Protein AF-A0A1A8NK43-F1 (afdb_monomer_lite)

Secondary structure (DSSP, 8-state):
-----------PPP--PPP-S----EESSS-------TTPPTT-------EE--SSS---------SS--HHHHTT----

Organism: NCBI:txid704102

pLDDT: mean 89.38, std 8.72, range [48.44, 97.44]

Sequence (80 aa):
DGAVDPRRSLLTLSITVLDVDDNSPIFSKQSYNINLPENSPKNTVILQLKATDADLISNLTYRIRAEGLDPEILQLFHID

Foldseek 3Di:
DDDDDDDDDDDDDDDDDDWDQPWDKDKPDPDDDFDDDPPDDQPPDGDDTDIDTPTPDDDDDDDDDDDPDDPVVVVSDDDD

Structure (mmCIF, N/CA/C/O backbone):
data_AF-A0A1A8NK43-F1
#
_entry.id   AF-A0A1A8NK43-F1
#
loop_
_atom_site.group_PDB
_atom_site.id
_atom_site.type_symbol
_atom_site.label_atom_id
_atom_site.label_alt_id
_atom_site.label_comp_id
_atom_site.label_asym_id
_atom_site.label_entity_id
_atom_site.label_seq_id
_atom_site.pdbx_PDB_ins_code
_atom_site.Cartn_x
_atom_site.Cartn_y
_atom_site.Cartn_z
_atom_site.occupancy
_atom_site.B_iso_or_equiv
_atom_site.auth_seq_id
_atom_site.auth_comp_id
_atom_site.auth_asym_id
_atom_site.auth_atom_id
_atom_site.pdbx_PDB_model_num
ATOM 1 N N . ASP A 1 1 ? 35.532 -4.522 -66.949 1.00 48.44 1 ASP A N 1
ATOM 2 C CA . ASP A 1 1 ? 35.563 -3.603 -65.791 1.00 48.44 1 ASP A CA 1
ATOM 3 C C . ASP A 1 1 ? 34.234 -3.709 -65.037 1.00 48.44 1 ASP A C 1
ATOM 5 O O . ASP A 1 1 ? 33.291 -2.980 -65.260 1.00 48.44 1 ASP A O 1
ATOM 9 N N . GLY A 1 2 ? 34.034 -4.772 -64.264 1.00 59.31 2 GLY A N 1
ATOM 10 C CA . GLY A 1 2 ? 34.245 -4.673 -62.817 1.00 59.31 2 GLY A CA 1
ATOM 11 C C . GLY A 1 2 ? 32.957 -4.249 -62.100 1.00 59.31 2 GLY A C 1
ATOM 12 O O . GLY A 1 2 ? 32.904 -3.165 -61.532 1.00 59.31 2 GLY A O 1
ATOM 13 N N . ALA A 1 3 ? 31.914 -5.087 -62.152 1.00 61.59 3 ALA A N 1
ATOM 14 C CA . ALA A 1 3 ? 30.682 -4.850 -61.405 1.00 61.59 3 ALA A CA 1
ATOM 15 C C . ALA A 1 3 ? 30.984 -4.891 -59.897 1.00 61.59 3 ALA A C 1
ATOM 17 O O . ALA A 1 3 ? 31.429 -5.911 -59.370 1.00 61.59 3 ALA A O 1
ATOM 18 N N . VAL A 1 4 ? 30.797 -3.759 -59.221 1.00 70.44 4 VAL A N 1
ATOM 19 C CA . VAL A 1 4 ? 31.000 -3.634 -57.777 1.00 70.44 4 VAL A CA 1
ATOM 20 C C . VAL A 1 4 ? 29.724 -4.097 -57.085 1.00 70.44 4 VAL A C 1
ATOM 22 O O . VAL A 1 4 ? 28.696 -3.429 -57.161 1.00 70.44 4 VAL A O 1
ATOM 25 N N . ASP A 1 5 ? 29.792 -5.251 -56.432 1.00 72.00 5 ASP A N 1
ATOM 26 C CA . ASP A 1 5 ? 28.685 -5.806 -55.657 1.00 72.00 5 ASP A CA 1
ATOM 27 C C . ASP A 1 5 ? 28.637 -5.115 -54.276 1.00 72.00 5 ASP A C 1
ATOM 29 O O . ASP A 1 5 ? 29.636 -5.160 -53.538 1.00 72.00 5 ASP A O 1
ATOM 33 N N . PRO A 1 6 ? 27.553 -4.411 -53.900 1.00 73.56 6 PRO A N 1
ATOM 34 C CA . PRO A 1 6 ? 27.499 -3.695 -52.633 1.00 73.56 6 PRO A CA 1
ATOM 35 C C . PRO A 1 6 ? 27.449 -4.684 -51.463 1.00 73.56 6 PRO A C 1
ATOM 37 O O . PRO A 1 6 ? 26.445 -5.347 -51.209 1.00 73.56 6 PRO A O 1
ATOM 40 N N . ARG A 1 7 ? 28.540 -4.760 -50.695 1.00 79.88 7 ARG A N 1
ATOM 41 C CA . ARG A 1 7 ? 28.609 -5.603 -49.496 1.00 79.88 7 ARG A CA 1
ATOM 42 C C . ARG A 1 7 ? 27.727 -5.013 -48.397 1.00 79.88 7 ARG A C 1
ATOM 44 O O . ARG A 1 7 ? 27.974 -3.904 -47.929 1.00 79.88 7 ARG A O 1
ATOM 51 N N . ARG A 1 8 ? 26.724 -5.772 -47.954 1.00 79.56 8 ARG A N 1
ATOM 52 C CA . ARG A 1 8 ? 25.918 -5.463 -46.764 1.00 79.56 8 ARG A CA 1
ATOM 53 C C . ARG A 1 8 ? 26.247 -6.475 -45.672 1.00 79.56 8 ARG A C 1
ATOM 55 O O . ARG A 1 8 ? 26.304 -7.670 -45.939 1.00 79.56 8 ARG A O 1
ATOM 62 N N . SER A 1 9 ? 26.451 -5.987 -44.454 1.00 82.38 9 SER A N 1
ATOM 63 C CA . SER A 1 9 ? 26.553 -6.806 -43.246 1.00 82.38 9 SER A CA 1
ATOM 64 C C . SER A 1 9 ? 25.472 -6.346 -42.278 1.00 82.38 9 SER A C 1
ATOM 66 O O . SER A 1 9 ? 25.275 -5.143 -42.104 1.00 82.38 9 SER A O 1
ATOM 68 N N . LEU A 1 10 ? 24.742 -7.295 -41.701 1.00 85.06 10 LEU A N 1
ATOM 69 C CA . LEU A 1 10 ? 23.683 -7.044 -40.732 1.00 85.06 10 LEU A CA 1
ATOM 70 C C . LEU A 1 10 ? 24.120 -7.641 -39.396 1.00 85.06 10 LEU A C 1
ATOM 72 O O . LEU A 1 10 ? 24.485 -8.813 -39.330 1.00 85.06 10 LEU A O 1
ATOM 76 N N . LEU A 1 11 ? 24.075 -6.832 -38.341 1.00 89.56 11 LEU A N 1
ATOM 77 C CA . LEU A 1 11 ? 24.300 -7.257 -36.964 1.00 89.56 11 LEU A CA 1
ATOM 78 C C . LEU A 1 11 ? 22.993 -7.080 -36.194 1.00 89.56 11 LEU A C 1
ATOM 80 O O . LEU A 1 11 ? 22.360 -6.029 -36.285 1.00 89.56 11 LEU A O 1
ATOM 84 N N . THR A 1 12 ? 22.602 -8.094 -35.426 1.00 91.62 12 THR A N 1
ATOM 85 C CA . THR A 1 12 ? 21.480 -7.965 -34.491 1.00 91.62 12 THR A CA 1
ATOM 86 C C . THR A 1 12 ? 22.004 -7.393 -33.182 1.00 91.62 12 THR A C 1
ATOM 88 O O . THR A 1 12 ? 22.866 -7.997 -32.547 1.00 91.62 12 THR A O 1
ATOM 91 N N . LEU A 1 13 ? 21.488 -6.231 -32.788 1.00 92.38 13 LEU A N 1
ATOM 92 C CA . LEU A 1 13 ? 21.760 -5.615 -31.495 1.00 92.38 13 LEU A CA 1
ATOM 93 C C . LEU A 1 13 ? 20.556 -5.844 -30.581 1.00 92.38 13 LEU A C 1
ATOM 95 O O . LEU A 1 13 ? 19.442 -5.459 -30.926 1.00 92.38 13 LEU A O 1
ATOM 99 N N . SER A 1 14 ? 20.786 -6.447 -29.417 1.00 94.44 14 SER A N 1
ATOM 100 C CA . SER A 1 14 ? 19.773 -6.521 -28.365 1.00 94.44 14 SER A CA 1
ATOM 101 C C . SER A 1 14 ? 19.914 -5.311 -27.454 1.00 94.44 14 SER A C 1
ATOM 103 O O . SER A 1 14 ? 20.981 -5.094 -26.882 1.00 94.44 14 SER A O 1
ATOM 105 N N . ILE A 1 15 ? 18.841 -4.538 -27.313 1.00 93.44 15 ILE A N 1
ATOM 106 C CA . ILE A 1 15 ? 18.755 -3.420 -26.373 1.00 93.44 15 ILE A CA 1
ATOM 107 C C . ILE A 1 15 ? 17.744 -3.810 -25.301 1.00 93.44 15 ILE A C 1
ATOM 109 O O . ILE A 1 15 ? 16.606 -4.144 -25.623 1.00 93.44 15 ILE A O 1
ATOM 113 N N . THR A 1 16 ? 18.162 -3.754 -24.039 1.00 94.06 16 THR A N 1
ATOM 114 C CA . THR A 1 16 ? 17.287 -3.979 -22.885 1.00 94.06 16 THR A CA 1
ATOM 115 C C . THR A 1 16 ? 17.082 -2.656 -22.169 1.00 94.06 16 THR A C 1
ATOM 117 O O . THR A 1 16 ? 18.055 -1.997 -21.805 1.00 94.06 16 THR A O 1
ATOM 120 N N . VAL A 1 17 ? 15.824 -2.273 -21.965 1.00 92.38 17 VAL A N 1
ATOM 121 C CA . VAL A 1 17 ? 15.474 -1.137 -21.108 1.00 92.38 17 VAL A CA 1
ATOM 122 C C . VAL A 1 17 ? 15.401 -1.643 -19.672 1.00 92.38 17 VAL A C 1
ATOM 124 O O . VAL A 1 17 ? 14.764 -2.664 -19.416 1.00 92.38 17 VAL A O 1
ATOM 127 N N . LEU A 1 18 ? 16.100 -0.963 -18.766 1.00 93.62 18 LEU A N 1
ATOM 128 C CA . LEU A 1 18 ? 16.053 -1.254 -17.338 1.00 93.62 18 LEU A CA 1
ATOM 129 C C . LEU A 1 18 ? 14.981 -0.388 -16.684 1.00 93.62 18 LEU A C 1
ATOM 131 O O . LEU A 1 18 ? 14.849 0.786 -17.026 1.00 93.62 18 LEU A O 1
ATOM 135 N N . ASP A 1 19 ? 14.251 -0.995 -15.759 1.00 92.00 19 ASP A N 1
ATOM 136 C CA . ASP A 1 19 ? 13.295 -0.309 -14.898 1.00 92.00 19 ASP A CA 1
ATOM 137 C C . ASP A 1 19 ? 14.019 0.663 -13.955 1.00 92.00 19 ASP A C 1
ATOM 139 O O . ASP A 1 19 ? 15.148 0.399 -13.522 1.00 92.00 19 ASP A O 1
ATOM 143 N N . VAL A 1 20 ? 13.372 1.782 -13.647 1.00 93.94 20 VAL A N 1
ATOM 144 C CA . VAL A 1 20 ? 13.810 2.762 -12.649 1.00 93.94 20 VAL A CA 1
ATOM 145 C C . VAL A 1 20 ? 12.633 3.050 -11.726 1.00 93.94 20 VAL A C 1
ATOM 147 O O . VAL A 1 20 ? 11.505 3.061 -12.187 1.00 93.94 20 VAL A O 1
ATOM 150 N N . ASP A 1 21 ? 12.913 3.292 -10.447 1.00 92.44 21 ASP A N 1
ATOM 151 C CA . ASP A 1 21 ? 11.919 3.668 -9.427 1.00 92.44 21 ASP A CA 1
ATOM 152 C C . ASP A 1 21 ? 11.475 5.123 -9.666 1.00 92.44 21 ASP A C 1
ATOM 154 O O . ASP A 1 21 ? 12.017 6.069 -9.082 1.00 92.44 21 ASP A O 1
ATOM 158 N N . ASP A 1 22 ? 10.606 5.311 -10.663 1.00 94.38 22 ASP A N 1
ATOM 159 C CA . ASP A 1 22 ? 10.075 6.609 -11.092 1.00 94.38 22 ASP A CA 1
ATOM 160 C C . ASP A 1 22 ? 8.561 6.740 -10.911 1.00 94.38 22 ASP A C 1
ATOM 162 O O . ASP A 1 22 ? 7.998 7.820 -11.138 1.00 94.38 22 ASP A O 1
ATOM 166 N N . ASN A 1 23 ? 7.907 5.682 -10.437 1.00 94.94 23 A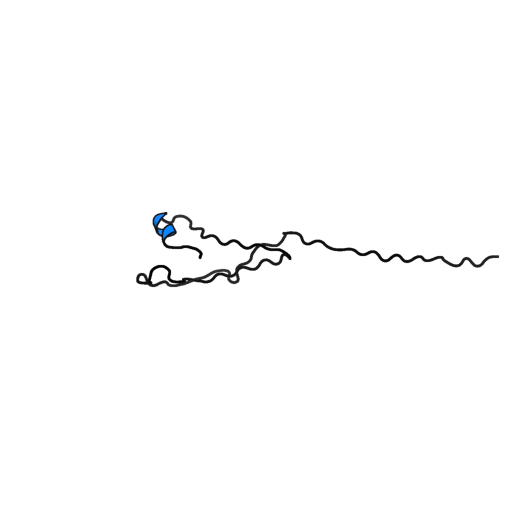SN A N 1
ATOM 167 C CA . ASN A 1 23 ? 6.518 5.713 -10.030 1.00 94.94 23 ASN A CA 1
ATOM 168 C C . ASN A 1 23 ? 6.418 5.941 -8.517 1.00 94.94 23 ASN A C 1
ATOM 170 O O . ASN A 1 23 ? 7.390 6.067 -7.779 1.00 94.94 23 ASN A O 1
ATOM 174 N N . SER A 1 24 ? 5.210 6.203 -8.041 1.00 95.00 24 SER A N 1
ATOM 175 C CA . SER A 1 24 ? 4.965 6.352 -6.610 1.00 95.00 24 SER A CA 1
ATOM 176 C C . SER A 1 24 ? 3.690 5.616 -6.255 1.00 95.00 24 SER A C 1
ATOM 178 O O . SER A 1 24 ? 2.768 5.584 -7.077 1.00 95.00 24 SER A O 1
ATOM 180 N N . PRO A 1 25 ? 3.557 5.100 -5.021 1.00 96.81 25 PRO A N 1
ATOM 181 C CA . PRO A 1 25 ? 2.370 4.357 -4.648 1.00 96.81 25 PRO A CA 1
ATOM 182 C C . PRO A 1 25 ? 1.112 5.224 -4.705 1.00 96.81 25 PRO A C 1
ATOM 184 O O . PRO A 1 25 ? 1.036 6.289 -4.087 1.00 96.81 25 PRO A O 1
ATOM 187 N N . ILE A 1 26 ? 0.080 4.728 -5.383 1.00 96.62 26 ILE A N 1
ATOM 188 C CA . ILE A 1 26 ? -1.219 5.396 -5.503 1.00 96.62 26 ILE A CA 1
ATOM 189 C C . ILE A 1 26 ? -2.276 4.580 -4.766 1.00 96.62 26 ILE A C 1
ATOM 191 O O . ILE A 1 26 ? -2.471 3.397 -5.043 1.00 96.62 26 ILE A O 1
ATOM 195 N N . PHE A 1 27 ? -2.999 5.213 -3.839 1.00 97.44 27 PHE A N 1
ATOM 196 C CA . PHE A 1 27 ? -4.144 4.591 -3.173 1.00 97.44 27 PHE A CA 1
ATOM 197 C C . PHE A 1 27 ? -5.316 4.374 -4.138 1.00 97.44 27 PHE A C 1
ATOM 199 O O . PHE A 1 27 ? -5.610 5.212 -4.984 1.00 97.44 27 PHE A O 1
ATOM 206 N N . SER A 1 28 ? -6.072 3.292 -3.932 1.00 96.88 28 SER A N 1
ATOM 207 C CA . SER A 1 28 ? -7.236 2.945 -4.766 1.00 96.88 28 SER A CA 1
ATOM 208 C C . SER A 1 28 ? -8.366 3.986 -4.763 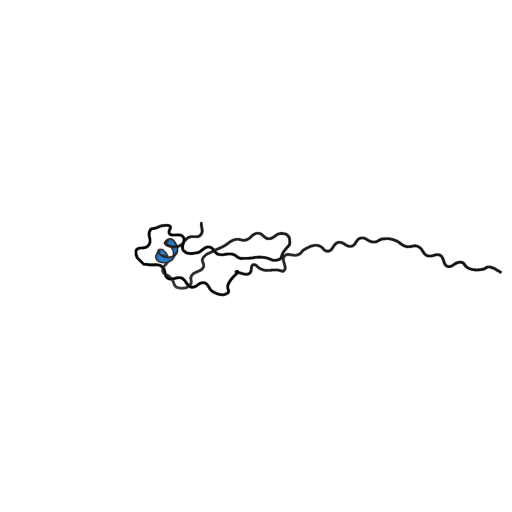1.00 96.88 28 SER A C 1
ATOM 210 O O . SER A 1 28 ? -9.208 3.990 -5.659 1.00 96.88 28 SER A O 1
ATOM 212 N N . LYS A 1 29 ? -8.399 4.862 -3.751 1.00 96.38 29 LYS A N 1
ATOM 213 C CA . LYS A 1 29 ? -9.336 5.980 -3.617 1.00 96.38 29 LYS A CA 1
ATOM 214 C C . LYS A 1 29 ? -8.591 7.218 -3.141 1.00 96.38 29 LYS A C 1
ATOM 216 O O . LYS A 1 29 ? -7.658 7.112 -2.348 1.00 96.38 29 LYS A O 1
ATOM 221 N N . GLN A 1 30 ? -9.075 8.384 -3.566 1.00 95.00 30 GLN A N 1
ATOM 222 C CA . GLN A 1 30 ? -8.558 9.681 -3.127 1.00 95.00 30 GLN A CA 1
ATOM 223 C C . GLN A 1 30 ? -8.879 9.973 -1.654 1.00 95.00 30 GLN A C 1
ATOM 225 O O . GLN A 1 30 ? -8.104 10.634 -0.970 1.00 95.00 30 GLN A O 1
ATOM 230 N N . SER A 1 31 ? -10.016 9.481 -1.159 1.00 95.75 31 SER A N 1
ATOM 231 C CA . SER A 1 31 ? -10.421 9.615 0.237 1.00 95.75 31 SER A CA 1
ATOM 232 C C . SER A 1 31 ? -11.197 8.389 0.710 1.00 95.75 31 SER A C 1
ATOM 234 O O . SER A 1 31 ? -11.869 7.702 -0.068 1.00 95.75 31 SER A O 1
ATOM 236 N N . TYR A 1 32 ? -11.091 8.116 2.008 1.00 94.00 32 TYR A N 1
ATOM 237 C CA . TYR A 1 32 ? -11.817 7.055 2.693 1.00 94.00 32 TYR A CA 1
ATOM 238 C C . TYR A 1 32 ? -12.561 7.692 3.863 1.00 94.00 32 TYR A C 1
ATOM 240 O O . TYR A 1 32 ? -11.936 8.259 4.753 1.00 94.00 32 TYR A O 1
ATOM 248 N N . ASN A 1 33 ? -13.890 7.617 3.842 1.00 95.00 33 ASN A N 1
ATOM 249 C CA . ASN A 1 33 ? -14.743 8.111 4.919 1.00 95.00 33 ASN A CA 1
ATOM 250 C C . ASN A 1 33 ? -15.447 6.920 5.554 1.00 95.00 33 ASN A C 1
ATOM 252 O O . ASN A 1 33 ? -16.086 6.138 4.845 1.00 95.00 33 ASN A O 1
ATOM 256 N N . ILE A 1 34 ? -15.320 6.782 6.870 1.00 92.75 34 ILE A N 1
ATOM 257 C CA . ILE A 1 34 ? -15.966 5.720 7.637 1.00 92.75 34 ILE A CA 1
ATOM 258 C C . ILE A 1 34 ? -16.602 6.322 8.886 1.00 92.75 34 ILE A C 1
ATOM 260 O O . ILE A 1 34 ? -16.066 7.272 9.451 1.00 92.75 34 ILE A O 1
ATOM 264 N N . ASN A 1 35 ? -17.694 5.718 9.349 1.00 94.44 35 ASN A N 1
ATOM 265 C CA . ASN A 1 35 ? -18.272 6.016 10.654 1.00 94.44 35 ASN A CA 1
ATOM 266 C C . ASN A 1 35 ? -18.021 4.819 11.569 1.00 94.44 35 ASN A C 1
ATOM 268 O O . ASN A 1 35 ? -18.458 3.711 11.256 1.00 94.44 35 ASN A O 1
ATOM 272 N N . LEU A 1 36 ? -17.332 5.045 12.685 1.00 92.69 36 LEU A N 1
ATOM 273 C CA . LEU A 1 36 ? -17.058 4.023 13.689 1.00 92.69 36 LEU A CA 1
ATOM 274 C C . LEU A 1 36 ? -17.888 4.318 14.947 1.00 92.69 36 LEU A C 1
ATOM 276 O O . LEU A 1 36 ? -17.716 5.388 15.531 1.00 92.69 36 LEU A O 1
ATOM 280 N N . PRO A 1 37 ? -18.780 3.411 15.378 1.00 94.56 37 PRO A N 1
ATOM 281 C CA . PRO A 1 37 ? -19.474 3.555 16.652 1.00 94.56 37 PRO A CA 1
ATOM 282 C C . PRO A 1 37 ? -18.489 3.610 17.824 1.00 94.56 37 PRO A C 1
ATOM 284 O O . PRO A 1 37 ? -17.550 2.817 17.883 1.00 94.56 37 PRO A O 1
ATOM 287 N N . GLU A 1 38 ? -18.727 4.497 18.788 1.00 91.00 38 GLU A N 1
ATOM 288 C CA . GLU A 1 38 ? -17.868 4.665 19.974 1.00 91.00 38 GLU A CA 1
ATOM 289 C C . GLU A 1 38 ? -17.762 3.401 20.842 1.00 91.00 38 GLU A C 1
ATOM 291 O O . GLU A 1 38 ? -16.769 3.190 21.532 1.00 91.00 38 GLU A O 1
ATOM 296 N N . ASN A 1 39 ? -18.773 2.533 20.778 1.00 94.56 39 ASN A N 1
ATOM 297 C CA . ASN A 1 39 ? -18.837 1.267 21.502 1.00 94.56 39 ASN A CA 1
ATOM 298 C C . ASN A 1 39 ? -18.251 0.085 20.709 1.00 94.56 39 ASN A C 1
ATOM 300 O O . ASN A 1 39 ? -18.458 -1.070 21.092 1.00 94.56 39 ASN A O 1
ATOM 304 N N . SER A 1 40 ? -17.546 0.352 19.605 1.00 94.19 40 SER A N 1
ATOM 305 C CA . SER A 1 40 ? -16.880 -0.692 18.825 1.00 94.19 40 SER A CA 1
ATOM 306 C C . SER A 1 40 ? -15.831 -1.418 19.679 1.00 94.19 40 SER A C 1
ATOM 308 O O . 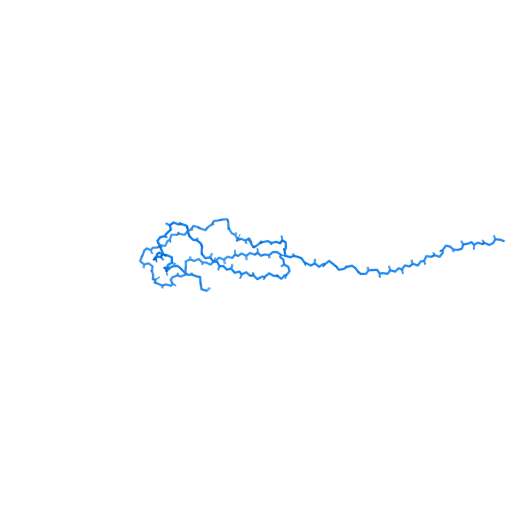SER A 1 40 ? -15.077 -0.769 20.410 1.00 94.19 40 SER A O 1
ATOM 310 N N . PRO A 1 41 ? -15.738 -2.758 19.603 1.00 94.25 41 PRO A N 1
ATOM 311 C CA . PRO A 1 41 ? -14.723 -3.512 20.330 1.00 94.25 41 PRO A CA 1
ATOM 312 C C . PRO A 1 41 ? -13.294 -3.071 19.985 1.00 94.25 41 PRO A C 1
ATOM 314 O O . PRO A 1 41 ? -13.011 -2.629 18.868 1.00 94.25 41 PRO A O 1
ATOM 317 N N . LYS A 1 42 ? -12.358 -3.263 20.922 1.00 89.88 42 LYS A N 1
ATOM 318 C CA . LYS A 1 42 ? -10.926 -3.105 20.625 1.00 89.88 42 LYS A CA 1
ATOM 319 C C . LYS A 1 42 ? -10.512 -4.050 19.494 1.00 89.88 42 LYS A C 1
ATOM 321 O O . LYS A 1 42 ? -11.025 -5.164 19.408 1.00 89.88 42 LYS A O 1
ATOM 326 N N . ASN A 1 43 ? -9.573 -3.597 18.664 1.00 90.06 43 ASN A N 1
ATOM 327 C CA . ASN A 1 43 ? -9.076 -4.315 17.482 1.00 90.06 43 ASN A CA 1
ATOM 328 C C . ASN A 1 43 ? -10.152 -4.562 16.410 1.00 90.06 43 ASN A C 1
ATOM 330 O O . ASN A 1 43 ? -10.048 -5.492 15.612 1.00 90.06 43 ASN A O 1
ATOM 334 N N . THR A 1 44 ? -11.204 -3.739 16.384 1.00 93.75 44 THR A N 1
ATOM 335 C CA . THR A 1 44 ? -12.129 -3.718 15.248 1.00 93.75 44 THR A CA 1
ATOM 336 C C . THR A 1 44 ? -11.360 -3.318 13.993 1.00 93.75 44 THR A C 1
ATOM 338 O O . THR A 1 44 ? -10.740 -2.257 13.959 1.00 93.75 44 THR A O 1
ATOM 341 N N . VAL A 1 45 ? -11.435 -4.139 12.944 1.00 94.19 45 VAL A N 1
ATOM 342 C CA . VAL A 1 45 ? -10.889 -3.789 11.629 1.00 94.19 45 VAL A CA 1
ATOM 343 C C . VAL A 1 45 ? -11.749 -2.680 11.026 1.00 94.19 45 VAL A C 1
ATOM 345 O O . VAL A 1 45 ? -12.897 -2.898 10.644 1.00 94.19 45 VAL A O 1
ATOM 348 N N . ILE A 1 46 ? -11.183 -1.478 10.966 1.00 94.31 46 ILE A N 1
ATOM 349 C CA . ILE A 1 46 ? -11.849 -0.257 10.491 1.00 94.31 46 ILE A CA 1
ATOM 350 C C . ILE A 1 46 ? -11.893 -0.230 8.963 1.00 94.31 46 ILE A C 1
ATOM 352 O O . ILE A 1 46 ? -12.923 0.065 8.358 1.00 94.31 46 ILE A O 1
ATOM 356 N N . LEU A 1 47 ? -10.752 -0.503 8.330 1.00 94.00 47 LEU A N 1
ATOM 357 C CA . LEU A 1 47 ? -10.576 -0.368 6.894 1.00 94.00 47 LEU A CA 1
ATOM 358 C C . LEU A 1 47 ? -9.381 -1.194 6.427 1.00 94.00 47 LEU A C 1
ATOM 360 O O . LEU A 1 47 ? -8.355 -1.243 7.097 1.00 94.00 47 LEU A O 1
ATOM 364 N N . GLN A 1 48 ? -9.493 -1.755 5.225 1.00 94.19 48 GLN A N 1
ATOM 365 C CA . GLN A 1 48 ? -8.355 -2.282 4.486 1.00 94.19 48 GLN A CA 1
ATOM 366 C C . GLN A 1 48 ? -8.001 -1.315 3.355 1.00 94.19 48 GLN A C 1
ATOM 368 O O . GLN A 1 48 ? -8.819 -1.040 2.474 1.00 94.19 48 GLN A O 1
ATOM 373 N N . LEU A 1 49 ? -6.783 -0.780 3.397 1.00 94.19 49 LEU A N 1
ATOM 374 C CA . LEU A 1 49 ? -6.262 0.116 2.371 1.00 94.19 49 LEU A CA 1
ATOM 375 C C . LEU A 1 49 ? -5.509 -0.679 1.307 1.00 94.19 49 LEU A C 1
ATOM 377 O O . LEU A 1 49 ? -4.850 -1.674 1.601 1.00 94.19 49 LEU A O 1
ATOM 381 N N . LYS A 1 50 ? -5.584 -0.202 0.065 1.00 94.69 50 LYS A N 1
ATOM 382 C CA . LYS A 1 50 ? -4.781 -0.716 -1.042 1.00 94.69 50 LYS A CA 1
ATOM 383 C C . LYS A 1 50 ? -4.137 0.445 -1.779 1.00 94.69 50 LYS A C 1
ATOM 385 O O . LYS A 1 50 ? -4.848 1.344 -2.235 1.00 94.69 50 LYS A O 1
ATOM 390 N N . ALA A 1 51 ? -2.818 0.394 -1.898 1.00 96.06 51 ALA A N 1
ATOM 391 C CA . ALA A 1 51 ? -2.038 1.193 -2.824 1.00 96.06 51 ALA A CA 1
ATOM 392 C C . ALA A 1 51 ? -1.383 0.289 -3.876 1.00 96.06 51 ALA A C 1
ATOM 394 O O . ALA A 1 51 ? -1.167 -0.901 -3.634 1.00 96.06 51 ALA A O 1
ATOM 395 N N . THR A 1 52 ? -1.114 0.847 -5.048 1.00 96.06 52 THR A N 1
ATOM 396 C CA . THR A 1 52 ? -0.398 0.184 -6.139 1.00 96.06 52 THR A CA 1
ATOM 397 C C . THR A 1 52 ? 0.708 1.090 -6.629 1.00 96.06 52 THR A C 1
ATOM 399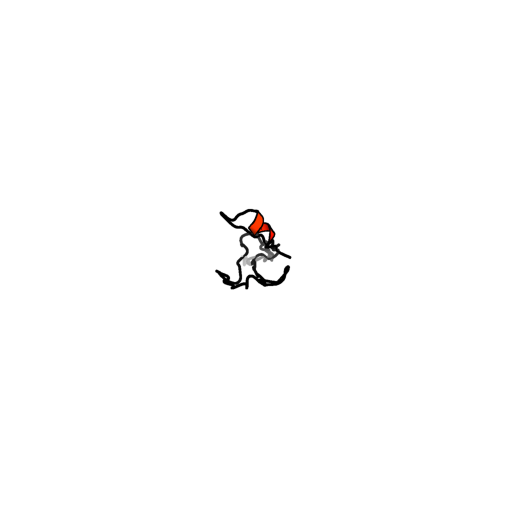 O O . THR A 1 52 ? 0.468 2.279 -6.838 1.00 96.06 52 THR A O 1
ATOM 402 N N . ASP A 1 53 ? 1.877 0.506 -6.821 1.00 97.25 53 ASP A N 1
ATOM 403 C CA . ASP A 1 53 ? 2.989 1.112 -7.531 1.00 97.25 53 ASP A CA 1
ATOM 404 C C . ASP A 1 53 ? 3.127 0.417 -8.897 1.00 97.25 53 ASP A C 1
ATOM 406 O O . ASP A 1 53 ? 2.750 -0.754 -9.022 1.00 97.25 53 ASP A O 1
ATOM 410 N N . ALA A 1 54 ? 3.547 1.157 -9.920 1.00 95.75 54 ALA A N 1
ATOM 411 C CA . ALA A 1 54 ? 3.656 0.670 -11.292 1.00 95.75 54 ALA A CA 1
ATOM 412 C C . ALA A 1 54 ? 5.063 0.160 -11.647 1.00 95.75 54 ALA A C 1
ATOM 414 O O . ALA A 1 54 ? 5.209 -0.451 -12.708 1.00 95.75 54 ALA A O 1
ATOM 415 N N . ASP A 1 55 ? 6.053 0.357 -10.770 1.00 96.31 55 ASP A N 1
ATOM 416 C CA . ASP A 1 55 ? 7.412 -0.151 -10.966 1.00 96.31 55 ASP A CA 1
ATOM 417 C C . ASP A 1 55 ? 7.458 -1.685 -10.972 1.00 96.31 55 ASP A C 1
ATOM 419 O O . ASP A 1 55 ? 6.640 -2.373 -10.346 1.00 96.31 55 ASP A O 1
ATOM 423 N N . LEU A 1 56 ? 8.448 -2.257 -11.667 1.00 92.69 56 LEU A N 1
ATOM 424 C CA . LEU A 1 56 ? 8.577 -3.711 -11.803 1.00 92.69 56 LEU A CA 1
ATOM 425 C C . LEU A 1 56 ? 8.845 -4.388 -10.451 1.00 92.69 56 LEU A C 1
ATOM 427 O O . LEU A 1 56 ? 8.415 -5.522 -10.218 1.00 92.69 56 LEU A O 1
ATOM 431 N N . ILE A 1 57 ? 9.577 -3.703 -9.571 1.00 90.19 57 ILE A N 1
ATOM 432 C CA . ILE A 1 57 ? 9.895 -4.155 -8.217 1.00 90.19 57 ILE A CA 1
ATOM 433 C C . ILE A 1 57 ? 9.561 -3.033 -7.239 1.00 90.19 57 ILE A C 1
ATOM 435 O O . ILE A 1 57 ? 10.362 -2.136 -7.006 1.00 90.19 57 ILE A O 1
ATOM 439 N N . SER A 1 58 ? 8.404 -3.145 -6.594 1.00 90.75 58 SER A N 1
ATOM 440 C CA . SER A 1 58 ? 7.944 -2.174 -5.601 1.00 90.75 58 SER A CA 1
ATOM 441 C C . SER A 1 58 ? 7.762 -2.812 -4.222 1.00 90.75 58 SER A C 1
ATOM 443 O O . SER A 1 58 ? 7.162 -3.886 -4.113 1.00 90.75 58 SER A O 1
ATOM 445 N N . ASN A 1 59 ? 8.195 -2.127 -3.159 1.00 91.38 59 ASN A N 1
ATOM 446 C CA . ASN A 1 59 ? 7.901 -2.498 -1.771 1.00 91.38 59 ASN A CA 1
ATOM 447 C C . ASN A 1 59 ? 7.018 -1.432 -1.119 1.00 91.38 59 ASN A C 1
ATOM 449 O O . ASN A 1 59 ? 7.414 -0.277 -0.985 1.00 91.38 59 ASN A O 1
ATOM 453 N N . LEU A 1 60 ? 5.830 -1.829 -0.665 1.00 93.06 60 LEU A N 1
ATOM 454 C CA . LEU A 1 60 ? 4.859 -0.910 -0.075 1.00 93.06 60 LEU A CA 1
ATOM 455 C C . LEU A 1 60 ? 4.926 -0.937 1.451 1.00 93.06 60 LEU A C 1
ATOM 457 O O . LEU A 1 60 ? 4.861 -1.997 2.067 1.00 93.06 60 LEU A O 1
ATOM 461 N N . THR A 1 61 ? 5.000 0.245 2.064 1.00 94.06 61 THR A N 1
ATOM 462 C CA . THR A 1 61 ? 4.895 0.427 3.519 1.00 94.06 61 THR A CA 1
ATOM 463 C C . THR A 1 61 ? 3.800 1.439 3.829 1.00 94.06 61 THR A C 1
ATOM 465 O O . THR A 1 61 ? 3.757 2.518 3.237 1.00 94.06 61 THR A O 1
ATOM 468 N N . TYR A 1 62 ? 2.930 1.114 4.783 1.00 93.50 62 TYR A N 1
ATOM 469 C CA . TYR A 1 62 ? 1.842 1.985 5.220 1.00 93.50 62 TYR A CA 1
ATOM 470 C C . TYR A 1 62 ? 2.178 2.623 6.572 1.00 93.50 62 TYR A C 1
ATOM 472 O O . TYR A 1 62 ? 2.814 2.011 7.427 1.00 93.50 62 TYR A O 1
ATOM 480 N N . ARG A 1 63 ? 1.748 3.872 6.774 1.00 91.75 63 ARG A N 1
ATOM 481 C CA . ARG A 1 63 ? 1.886 4.597 8.044 1.00 91.75 63 ARG A CA 1
ATOM 482 C C . ARG A 1 63 ? 0.701 5.527 8.254 1.00 91.75 63 ARG A C 1
ATOM 484 O O . ARG A 1 63 ? 0.324 6.258 7.342 1.00 91.75 63 ARG A O 1
ATOM 491 N N . ILE A 1 64 ? 0.205 5.572 9.486 1.00 89.12 64 ILE A N 1
ATOM 492 C CA . ILE A 1 64 ? -0.755 6.583 9.929 1.00 89.12 64 ILE A CA 1
ATOM 493 C C . ILE A 1 64 ? 0.006 7.880 10.217 1.00 89.12 64 ILE A C 1
ATOM 495 O O . ILE A 1 64 ? 0.997 7.892 10.950 1.00 89.12 64 ILE A O 1
ATOM 499 N N . ARG A 1 65 ? -0.446 8.983 9.619 1.00 87.25 65 ARG A N 1
ATOM 500 C CA . ARG A 1 65 ? -0.034 10.337 9.991 1.00 87.25 65 ARG A CA 1
ATOM 501 C C . ARG A 1 65 ? -1.274 11.085 10.441 1.00 87.25 65 ARG A C 1
ATOM 503 O O . ARG A 1 65 ? -2.269 11.089 9.724 1.00 87.25 65 ARG A O 1
ATOM 510 N N . ALA A 1 66 ? -1.193 11.720 11.597 1.00 85.38 66 ALA A N 1
ATOM 511 C CA . ALA A 1 66 ? -2.214 12.632 12.064 1.00 85.38 66 ALA A CA 1
ATOM 512 C C . ALA A 1 66 ? -1.546 13.927 12.504 1.00 85.38 66 ALA A C 1
ATOM 514 O O . ALA A 1 66 ? -0.466 13.907 13.098 1.00 85.38 66 ALA A O 1
ATOM 515 N N . GLU A 1 67 ? -2.196 15.040 12.207 1.00 86.38 67 GLU A N 1
ATOM 516 C CA . GLU A 1 67 ? -1.727 16.368 12.570 1.00 86.38 67 GLU A CA 1
ATOM 517 C C . GLU A 1 67 ? -2.660 16.935 13.638 1.00 86.38 67 GLU A C 1
ATOM 519 O O . GLU A 1 67 ? -3.880 16.868 13.502 1.00 86.38 67 GLU A O 1
ATOM 524 N N . GLY A 1 68 ? -2.087 17.462 14.721 1.00 82.75 68 GLY A N 1
ATOM 525 C CA . GLY A 1 68 ? -2.849 18.154 15.765 1.00 82.75 68 GLY A CA 1
ATOM 526 C C . GLY A 1 68 ? -3.739 17.276 16.654 1.00 82.75 68 GLY A C 1
ATOM 527 O O . GLY A 1 68 ? -4.565 17.825 17.377 1.00 82.75 68 GLY A O 1
ATOM 528 N N . LEU A 1 69 ? -3.592 15.946 16.624 1.00 82.69 69 LEU A N 1
ATOM 529 C CA . LEU A 1 69 ? -4.277 15.049 17.562 1.00 82.69 69 LEU A CA 1
ATOM 530 C C . LEU A 1 69 ? -3.459 14.832 18.837 1.00 82.69 69 LEU A C 1
ATOM 532 O O . LEU A 1 69 ? -2.227 14.838 18.808 1.00 82.69 69 LEU A O 1
ATOM 536 N N . ASP A 1 70 ? -4.166 14.593 19.941 1.00 86.38 70 ASP A N 1
ATOM 537 C CA . ASP A 1 70 ? -3.561 14.148 21.195 1.00 86.38 70 ASP A CA 1
ATOM 538 C C . ASP A 1 70 ? -2.801 12.821 20.968 1.00 86.38 70 ASP A C 1
ATOM 540 O O . ASP A 1 70 ? -3.365 11.894 20.368 1.00 86.38 70 ASP A O 1
ATOM 544 N N . PRO A 1 71 ? -1.540 12.695 21.425 1.00 84.31 71 PRO A N 1
ATOM 545 C CA . PRO A 1 71 ? -0.783 11.448 21.360 1.00 84.31 71 PRO A CA 1
ATOM 546 C C . PRO A 1 71 ? -1.518 10.214 21.902 1.00 84.31 71 PRO A C 1
ATOM 548 O O . PRO A 1 71 ? -1.267 9.112 21.414 1.00 84.31 71 PRO A O 1
ATOM 551 N N . GLU A 1 72 ? -2.421 10.357 22.876 1.00 86.62 72 GLU A N 1
ATOM 552 C CA . GLU A 1 72 ? -3.225 9.238 23.388 1.00 86.62 72 GLU A CA 1
ATOM 553 C C . GLU A 1 72 ? -4.217 8.709 22.344 1.00 86.62 72 GLU A C 1
ATOM 555 O O . GLU A 1 72 ? -4.403 7.499 22.220 1.00 86.62 72 GLU A O 1
ATOM 560 N N . ILE A 1 73 ? -4.795 9.592 21.524 1.00 82.56 73 ILE A N 1
ATOM 561 C CA . ILE A 1 73 ? -5.724 9.205 20.452 1.00 82.56 73 ILE A CA 1
ATOM 562 C C . ILE A 1 73 ? -4.989 8.399 19.378 1.00 82.56 73 ILE A C 1
ATOM 564 O O . ILE A 1 73 ? -5.543 7.452 18.821 1.00 82.56 73 ILE A O 1
ATOM 568 N N . LEU A 1 74 ? -3.722 8.723 19.113 1.00 83.00 74 LEU A N 1
ATOM 569 C CA . LEU A 1 74 ? -2.910 8.003 18.128 1.00 83.00 74 LEU A CA 1
ATOM 570 C C . LEU A 1 74 ? -2.606 6.566 18.540 1.00 83.00 74 LEU A C 1
ATOM 572 O O . LEU A 1 74 ? -2.388 5.731 17.671 1.00 83.00 74 LEU A O 1
ATOM 576 N N .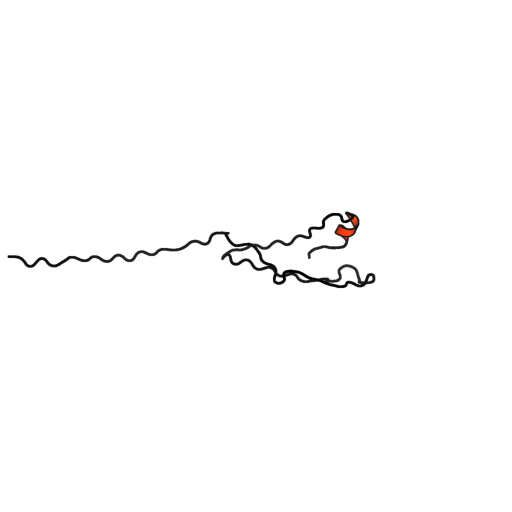 GLN A 1 75 ? -2.637 6.260 19.837 1.00 84.44 75 GLN A N 1
ATOM 577 C CA . GLN A 1 75 ? -2.428 4.899 20.334 1.00 84.4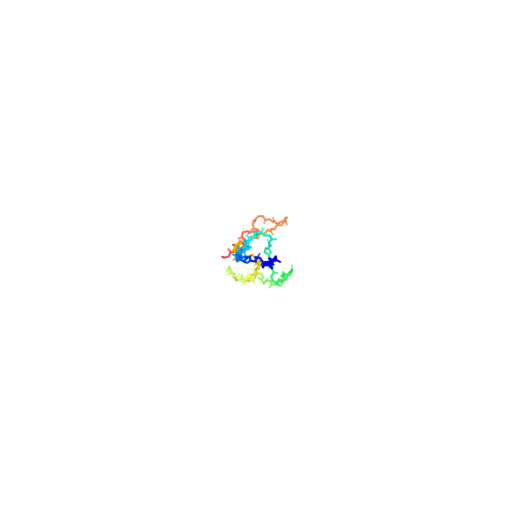4 75 GLN A CA 1
ATOM 578 C C . GLN A 1 75 ? -3.655 3.998 20.143 1.00 84.44 75 GLN A C 1
ATOM 580 O O . GLN A 1 75 ? -3.537 2.779 20.244 1.00 84.44 75 GLN A O 1
ATOM 585 N N . LEU A 1 76 ? -4.833 4.567 19.861 1.00 85.75 76 LEU A N 1
ATOM 586 C CA . LEU A 1 76 ? -6.056 3.790 19.634 1.00 85.75 76 LEU A CA 1
ATOM 587 C C . LEU A 1 76 ? -6.108 3.157 18.239 1.00 85.75 76 LEU A C 1
ATOM 589 O O . LEU A 1 76 ? -6.830 2.181 18.041 1.00 85.75 76 LEU A O 1
ATOM 593 N N . PHE A 1 77 ? -5.343 3.691 17.286 1.00 89.12 77 PHE A N 1
ATOM 594 C CA . PHE A 1 77 ? -5.342 3.249 15.897 1.00 89.12 77 PHE A CA 1
ATOM 595 C C . PHE A 1 77 ? -3.974 2.689 15.521 1.00 89.12 77 PHE A C 1
ATOM 597 O O . PHE A 1 77 ? -2.946 3.324 15.738 1.00 89.12 77 PHE A O 1
ATOM 604 N N . HIS A 1 78 ? -3.965 1.509 14.915 1.00 90.44 78 HIS A N 1
ATOM 605 C CA . HIS A 1 78 ? -2.753 0.869 14.421 1.00 90.44 78 HIS A CA 1
ATOM 606 C C . HIS A 1 78 ? -2.986 0.260 13.041 1.00 90.44 78 HIS A C 1
ATOM 608 O O . HIS A 1 78 ? -4.122 0.132 12.581 1.00 90.44 78 HIS A O 1
ATOM 614 N N . ILE A 1 79 ? -1.878 -0.048 12.373 1.00 91.19 79 ILE A N 1
ATOM 615 C CA . ILE A 1 79 ? -1.851 -0.863 11.162 1.00 91.19 79 ILE A CA 1
ATOM 616 C C . ILE A 1 79 ? -1.385 -2.246 11.608 1.00 91.19 79 ILE A C 1
ATOM 618 O O . ILE A 1 79 ? -0.358 -2.333 12.285 1.00 91.19 79 ILE A O 1
ATOM 622 N N . ASP A 1 80 ? -2.161 -3.266 11.252 1.00 85.94 80 ASP A N 1
ATOM 623 C CA . ASP A 1 80 ? -1.820 -4.678 11.455 1.00 85.94 80 ASP A CA 1
ATOM 624 C C . ASP A 1 80 ? -0.732 -5.161 10.484 1.00 85.94 80 ASP A C 1
ATOM 626 O O . ASP A 1 80 ? -0.723 -4.697 9.315 1.00 85.94 80 ASP A O 1
#

InterPro domains:
  IPR002126 Cadherin-like [PR00205] (6-25)
  IPR002126 Cadherin-like [PR00205] (25-38)
  IPR002126 Cadherin-like [PR00205] (42-68)
  IPR002126 Cadherin-like [PS50268] (1-27)
  IPR002126 Cadherin-like [PS50268] (28-80)
  IPR015919 Cadherin-like superfamily [SSF49313] (15-80)
  IPR050174 Protocadherin/Cadherin-related Cell Adhesion [PTHR24028] (1-80)

Radius of gyration: 28.05 Å; chains: 1; bounding box: 55×26×89 Å